Protein AF-A0A286UTX5-F1 (afdb_monomer_lite)

Secondary structure (DSSP, 8-state):
-----SSPSP-GGGG-PPPPPS---SEEEEETTEEEEEE-PPTTT-SS----EEEE---TT-TTSHHHHHHHHHHHHSSS-EEEE-----

Radius of gyration: 15.73 Å; chains: 1; bounding box: 32×36×51 Å

Organism: NCBI:txid2282107

Foldseek 3Di:
DPPPDPDDDDDPVLVDDDDDDDDQPFDWDDDPNDTKTKAAAPPPQQPDQAPEEAEDDDGPVDCVPPRNRVVLNVVNPVDNYIYIYDDDDD

pLDDT: mean 77.14, std 13.86, range [41.25, 92.38]

Sequence (90 aa):
MPDKILAQAPGDDCYRTVQHSGEPKGRVEKIGDIDIYIATPPTGTASISAKGIILFYANVYGSLYINNKVLQDYFTERGTLKLIKAVNTY

Structure (mmCIF, N/CA/C/O backbone):
data_AF-A0A286UTX5-F1
#
_entry.id   AF-A0A286UTX5-F1
#
loop_
_atom_site.group_PDB
_atom_site.id
_atom_site.type_symbol
_atom_site.label_atom_id
_atom_site.label_alt_id
_atom_site.label_comp_id
_atom_site.label_asym_id
_atom_site.label_entity_id
_atom_site.label_seq_id
_atom_site.pdbx_PDB_ins_code
_atom_site.Cartn_x
_atom_site.Cartn_y
_atom_site.Cartn_z
_atom_site.occupancy
_atom_site.B_iso_or_equiv
_atom_site.auth_seq_id
_atom_site.auth_comp_id
_atom_site.auth_asym_id
_atom_site.auth_atom_id
_atom_site.pdbx_PDB_model_num
ATOM 1 N N . MET A 1 1 ? 5.305 23.352 -33.333 1.00 55.25 1 MET A N 1
ATOM 2 C CA . MET A 1 1 ? 5.544 23.243 -31.878 1.00 55.25 1 MET A CA 1
ATOM 3 C C . MET A 1 1 ? 5.127 21.835 -31.506 1.00 55.25 1 MET A C 1
ATOM 5 O O . MET A 1 1 ? 4.035 21.478 -31.926 1.00 55.25 1 MET A O 1
ATOM 9 N N . PRO A 1 2 ? 5.973 21.006 -30.876 1.00 65.38 2 PRO A N 1
ATOM 10 C CA . PRO A 1 2 ? 5.529 19.680 -30.459 1.00 65.38 2 PRO A CA 1
ATOM 11 C C . PRO A 1 2 ? 4.348 19.848 -29.499 1.00 65.38 2 PRO A C 1
ATOM 13 O O . PRO A 1 2 ? 4.380 20.735 -28.639 1.00 65.38 2 PRO A O 1
ATOM 16 N N . ASP A 1 3 ? 3.295 19.060 -29.705 1.00 70.19 3 ASP A N 1
ATOM 17 C CA . ASP A 1 3 ? 2.088 19.115 -28.887 1.00 70.19 3 ASP A CA 1
ATOM 18 C C . ASP A 1 3 ? 2.470 18.977 -27.414 1.00 70.19 3 ASP A C 1
ATOM 20 O O . ASP A 1 3 ? 3.247 18.101 -27.027 1.00 70.19 3 ASP A O 1
ATOM 24 N N . LYS A 1 4 ? 1.979 19.897 -26.582 1.00 76.44 4 LYS A N 1
ATOM 25 C CA . LYS A 1 4 ? 2.336 19.958 -25.165 1.00 76.44 4 LYS A CA 1
ATOM 26 C C . LYS A 1 4 ? 1.661 18.797 -24.437 1.00 76.44 4 LYS A C 1
ATOM 28 O O . LYS A 1 4 ? 0.526 18.918 -23.983 1.00 76.44 4 LYS A O 1
ATOM 33 N N . ILE A 1 5 ? 2.351 17.665 -24.347 1.00 76.31 5 ILE A N 1
ATOM 34 C CA . ILE A 1 5 ? 1.849 16.483 -23.647 1.00 76.31 5 ILE A CA 1
ATOM 35 C C . ILE A 1 5 ? 1.929 16.739 -22.138 1.00 76.31 5 ILE A C 1
ATOM 37 O O . ILE A 1 5 ? 2.993 17.052 -21.608 1.00 76.31 5 ILE A O 1
ATOM 41 N N . LEU A 1 6 ? 0.790 16.628 -21.445 1.00 78.75 6 LEU A N 1
ATOM 42 C CA . LEU A 1 6 ? 0.697 16.861 -19.996 1.00 78.75 6 LEU A CA 1
ATOM 43 C C . LEU A 1 6 ? 1.387 15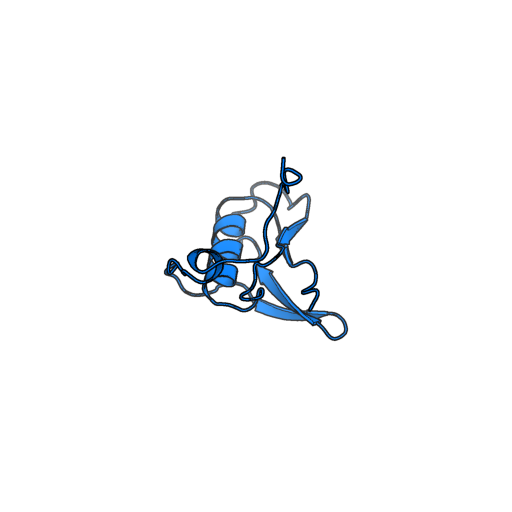.764 -19.168 1.00 78.75 6 LEU A C 1
ATOM 45 O O . LEU A 1 6 ? 1.796 16.024 -18.041 1.00 78.75 6 LEU A O 1
ATOM 49 N N . ALA A 1 7 ? 1.528 14.559 -19.726 1.00 79.94 7 ALA A N 1
ATOM 50 C CA . ALA A 1 7 ? 2.226 13.438 -19.108 1.00 79.94 7 ALA A CA 1
ATOM 51 C C . ALA A 1 7 ? 3.008 12.647 -20.166 1.00 79.94 7 ALA A C 1
ATOM 53 O O . ALA A 1 7 ? 2.422 12.019 -21.046 1.00 79.94 7 ALA A O 1
ATOM 54 N N . GLN A 1 8 ? 4.337 12.694 -20.083 1.00 80.38 8 GLN A N 1
ATOM 55 C CA . GLN A 1 8 ? 5.219 11.839 -20.878 1.00 80.38 8 GLN A CA 1
ATOM 56 C C . GLN A 1 8 ? 5.237 10.401 -20.330 1.00 80.38 8 GLN A C 1
ATOM 58 O O . GLN A 1 8 ? 4.800 10.152 -19.205 1.00 80.38 8 GLN A O 1
ATOM 63 N N . ALA A 1 9 ? 5.772 9.458 -21.112 1.00 84.12 9 ALA A N 1
ATOM 64 C CA . ALA A 1 9 ? 6.024 8.102 -20.628 1.00 84.12 9 ALA A CA 1
ATOM 65 C C . ALA A 1 9 ? 6.931 8.118 -19.373 1.00 84.12 9 ALA A C 1
ATOM 67 O O . ALA A 1 9 ? 7.742 9.039 -19.231 1.00 84.12 9 ALA A O 1
ATOM 68 N N . PRO A 1 10 ? 6.822 7.121 -18.471 1.00 82.75 10 PRO A N 1
ATOM 69 C CA . PRO A 1 10 ? 7.659 7.057 -17.276 1.00 82.75 10 PRO A CA 1
ATOM 70 C C . PRO A 1 10 ? 9.152 7.112 -17.630 1.00 82.75 10 PRO A C 1
ATOM 72 O O . PRO A 1 10 ? 9.638 6.270 -18.385 1.00 82.75 10 PRO A O 1
ATOM 75 N N . GLY A 1 11 ? 9.866 8.107 -17.100 1.00 85.31 11 GLY A N 1
ATOM 76 C CA . GLY A 1 11 ? 11.318 8.256 -17.259 1.00 85.31 11 GLY A CA 1
ATOM 77 C C . GLY A 1 11 ? 12.090 7.693 -16.063 1.00 85.31 11 GLY A C 1
ATOM 78 O O . GLY A 1 11 ? 11.487 7.160 -15.135 1.00 85.31 11 GLY A O 1
ATOM 79 N N . ASP A 1 12 ? 13.414 7.860 -16.045 1.00 86.81 12 ASP A N 1
ATOM 80 C CA . ASP A 1 12 ? 14.296 7.334 -14.986 1.00 86.81 12 ASP A CA 1
ATOM 81 C C . ASP A 1 12 ? 13.850 7.722 -13.569 1.00 86.81 12 ASP A C 1
ATOM 83 O O . ASP A 1 12 ? 13.903 6.912 -12.643 1.00 86.81 12 ASP A O 1
ATOM 87 N N . ASP A 1 13 ? 13.340 8.941 -13.397 1.00 82.00 13 ASP A N 1
ATOM 88 C CA . ASP A 1 13 ? 12.878 9.433 -12.099 1.00 82.00 13 ASP A CA 1
ATOM 89 C C . ASP A 1 13 ? 11.606 8.724 -11.604 1.00 82.00 13 ASP A C 1
ATOM 91 O O . ASP A 1 13 ? 11.378 8.655 -10.398 1.00 82.00 13 ASP A O 1
ATOM 95 N N . CYS A 1 14 ? 10.809 8.115 -12.492 1.00 78.19 14 CYS A N 1
ATOM 96 C CA . CYS A 1 14 ? 9.682 7.260 -12.099 1.00 78.19 14 CYS A CA 1
ATOM 97 C C . CYS A 1 14 ? 10.140 5.941 -11.463 1.00 78.19 14 CYS A C 1
ATOM 99 O O . CYS A 1 14 ? 9.359 5.304 -10.752 1.00 78.19 14 CYS A O 1
ATOM 101 N N . TYR A 1 15 ? 11.394 5.553 -11.704 1.00 80.50 15 TYR A N 1
ATOM 102 C CA . TYR A 1 15 ? 12.017 4.348 -11.164 1.00 80.50 15 TYR A CA 1
ATOM 103 C C . TYR A 1 15 ? 13.022 4.647 -10.040 1.00 80.50 15 TYR A C 1
ATOM 105 O O . TYR A 1 15 ? 13.663 3.748 -9.490 1.00 80.50 15 TYR A O 1
ATOM 113 N N . ARG A 1 16 ? 13.177 5.920 -9.666 1.00 83.44 16 ARG A N 1
ATOM 114 C CA . ARG A 1 16 ? 13.954 6.307 -8.490 1.00 83.44 16 ARG A CA 1
ATOM 115 C C . ARG A 1 16 ? 13.087 6.181 -7.248 1.00 83.44 16 ARG A C 1
ATOM 117 O O . ARG A 1 16 ? 12.180 6.973 -7.008 1.00 83.44 16 ARG A O 1
ATOM 124 N N . THR A 1 17 ? 13.375 5.174 -6.434 1.00 71.88 17 THR A N 1
ATOM 125 C CA . THR A 1 17 ? 12.638 4.937 -5.191 1.00 71.88 17 THR A CA 1
ATOM 126 C C . THR A 1 17 ? 13.221 5.751 -4.038 1.00 71.88 17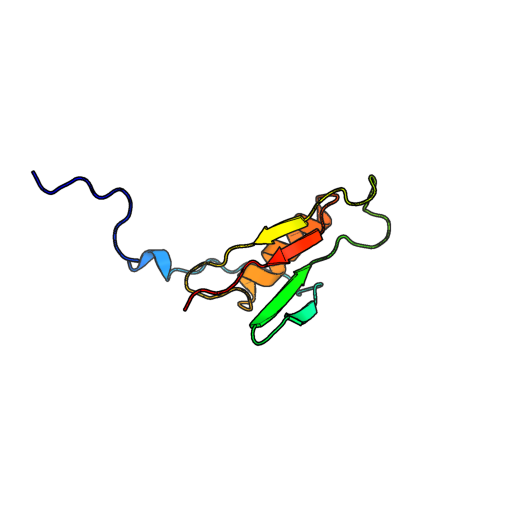 THR A C 1
ATOM 128 O O . THR A 1 17 ? 14.435 5.760 -3.846 1.00 71.88 17 THR A O 1
ATOM 131 N N . VAL A 1 18 ? 12.365 6.331 -3.198 1.00 76.69 18 VAL A N 1
ATOM 132 C CA . VAL A 1 18 ? 12.720 6.730 -1.826 1.00 76.69 18 VAL A CA 1
ATOM 133 C C . VAL A 1 18 ? 12.212 5.660 -0.872 1.00 76.69 18 VAL A C 1
ATOM 135 O O . VAL A 1 18 ? 11.058 5.254 -0.971 1.00 76.69 18 VAL A O 1
ATOM 138 N N . GLN A 1 19 ? 13.060 5.134 0.009 1.00 75.44 19 GLN A N 1
ATOM 139 C CA . GLN A 1 19 ? 12.632 4.085 0.933 1.00 75.44 19 GLN A CA 1
ATOM 140 C C . GLN A 1 19 ? 11.807 4.692 2.070 1.00 75.44 19 GLN A C 1
ATOM 142 O O . GLN A 1 19 ? 12.287 5.561 2.797 1.00 75.44 19 GLN A O 1
ATOM 147 N N . HIS A 1 20 ? 10.578 4.206 2.244 1.00 80.44 20 HIS A N 1
ATOM 148 C CA . HIS A 1 20 ? 9.822 4.447 3.467 1.00 80.44 20 HIS A CA 1
ATOM 149 C C . HIS A 1 20 ? 10.191 3.359 4.480 1.00 80.44 20 HIS A C 1
ATOM 151 O O . HIS A 1 20 ? 10.225 2.175 4.142 1.00 80.44 20 HIS A O 1
ATOM 157 N N . SER A 1 21 ? 10.514 3.756 5.708 1.00 84.19 21 SER A N 1
ATOM 158 C CA . SER A 1 21 ? 10.812 2.828 6.799 1.00 84.19 21 SER A CA 1
ATOM 159 C C . SER A 1 21 ? 9.540 2.439 7.551 1.00 84.19 21 SER A C 1
ATOM 161 O O . SER A 1 21 ? 8.567 3.192 7.590 1.00 84.19 21 SER A O 1
ATOM 163 N N . GLY A 1 22 ? 9.557 1.254 8.158 1.00 86.44 22 GLY A N 1
ATOM 164 C CA . GLY A 1 22 ? 8.455 0.736 8.963 1.00 86.44 22 GLY A CA 1
ATOM 165 C C . GLY A 1 22 ? 8.124 -0.715 8.641 1.00 86.44 22 GLY A C 1
ATOM 166 O O . GLY A 1 22 ? 8.551 -1.262 7.625 1.00 86.44 22 GLY A O 1
ATOM 167 N N . GLU A 1 23 ? 7.354 -1.328 9.532 1.00 91.50 23 GLU A N 1
ATOM 168 C CA . GLU A 1 23 ? 6.786 -2.659 9.342 1.00 91.50 23 GLU A CA 1
ATOM 169 C C . GLU A 1 23 ? 5.322 -2.523 8.889 1.00 91.50 23 GLU A C 1
ATOM 171 O O . GLU A 1 23 ? 4.573 -1.772 9.522 1.00 91.50 23 GLU A O 1
ATOM 176 N N . PRO A 1 24 ? 4.902 -3.208 7.810 1.00 92.38 24 PRO A N 1
ATOM 177 C CA . PRO A 1 24 ? 3.509 -3.237 7.376 1.00 92.38 24 PRO A CA 1
ATOM 178 C C . PRO A 1 24 ? 2.582 -3.796 8.458 1.00 92.38 24 PRO A C 1
ATOM 180 O O . PRO A 1 24 ? 2.842 -4.868 8.998 1.00 92.38 24 PRO A O 1
ATOM 183 N N . LYS A 1 25 ? 1.480 -3.101 8.738 1.00 91.69 25 LYS A N 1
ATOM 184 C CA . LYS A 1 25 ? 0.491 -3.473 9.772 1.00 91.69 25 LYS A CA 1
ATOM 185 C C . LYS A 1 25 ? -0.841 -3.947 9.199 1.00 91.69 25 LYS A C 1
ATOM 187 O O . LYS A 1 25 ? -1.639 -4.566 9.902 1.00 91.69 25 LYS A O 1
ATOM 192 N N . GLY A 1 26 ? -1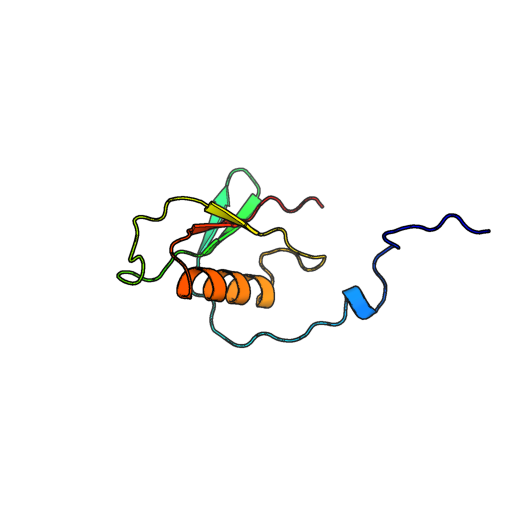.104 -3.621 7.941 1.00 89.44 26 GLY A N 1
ATOM 193 C CA . GLY A 1 26 ? -2.231 -4.128 7.179 1.00 89.44 26 GLY A CA 1
ATOM 194 C C . GLY A 1 26 ? -2.050 -5.590 6.778 1.00 89.44 26 GLY A C 1
ATOM 195 O O . GLY A 1 26 ? -1.115 -6.284 7.174 1.00 89.44 26 GLY A O 1
ATOM 196 N N . ARG A 1 27 ? -2.972 -6.073 5.951 1.00 92.38 27 ARG A N 1
ATOM 197 C CA . ARG A 1 27 ? -2.998 -7.468 5.496 1.00 92.38 27 ARG A CA 1
ATOM 198 C C . ARG A 1 27 ? -3.210 -7.549 3.998 1.00 92.38 27 ARG A C 1
ATOM 200 O O . ARG A 1 27 ? -3.817 -6.658 3.410 1.00 92.38 27 ARG A O 1
ATOM 207 N N . VAL A 1 28 ? -2.707 -8.615 3.388 1.00 92.38 28 VAL A N 1
ATOM 208 C CA . VAL A 1 28 ? -3.001 -8.927 1.988 1.00 92.38 28 VAL A CA 1
ATOM 209 C C . VAL A 1 28 ? -4.192 -9.872 1.954 1.00 92.38 28 VAL A C 1
ATOM 211 O O . VAL A 1 28 ? -4.147 -10.945 2.549 1.00 92.38 28 VAL A O 1
ATOM 214 N N . GLU A 1 29 ? -5.248 -9.465 1.265 1.00 90.31 29 GLU A N 1
ATOM 215 C CA . GLU A 1 29 ? -6.410 -10.295 0.963 1.00 90.31 29 GLU A CA 1
ATOM 216 C C . GLU A 1 29 ? -6.583 -10.396 -0.549 1.00 90.31 29 GLU A C 1
ATOM 218 O O . GLU A 1 29 ? -6.307 -9.449 -1.286 1.00 90.31 29 GLU A O 1
ATOM 223 N N . LYS A 1 30 ? -7.066 -11.545 -1.013 1.00 88.00 30 LYS A N 1
ATOM 224 C CA . LYS A 1 30 ? -7.432 -11.741 -2.410 1.00 88.00 30 LYS A CA 1
ATOM 225 C C . LYS A 1 30 ? -8.904 -11.363 -2.590 1.00 88.00 30 LYS A C 1
ATOM 227 O O . LYS A 1 30 ? -9.768 -11.936 -1.930 1.00 88.00 30 LYS A O 1
ATOM 232 N N . ILE A 1 31 ? -9.185 -10.402 -3.467 1.00 83.00 31 ILE A N 1
ATOM 233 C CA . ILE A 1 31 ? -10.549 -10.009 -3.847 1.00 83.00 31 ILE A CA 1
ATOM 234 C C . ILE A 1 31 ? -10.712 -10.282 -5.342 1.00 83.00 31 ILE A C 1
ATOM 236 O O . ILE A 1 31 ? -10.067 -9.641 -6.173 1.00 83.00 31 ILE A O 1
ATOM 240 N N . GLY A 1 32 ? -11.554 -11.260 -5.684 1.00 86.69 32 GLY A N 1
ATOM 241 C CA . GLY A 1 32 ? -11.547 -11.851 -7.025 1.00 86.69 32 GLY A CA 1
ATOM 242 C C . GLY A 1 32 ? -10.197 -12.520 -7.289 1.00 86.69 32 GLY A C 1
ATOM 243 O O . GLY A 1 32 ? -9.715 -13.272 -6.448 1.00 86.69 32 GLY A O 1
ATOM 244 N N . ASP A 1 33 ? -9.556 -12.185 -8.406 1.00 85.38 33 ASP A N 1
ATOM 245 C CA . ASP A 1 33 ? -8.222 -12.698 -8.754 1.00 85.38 33 ASP A CA 1
ATOM 246 C C . ASP A 1 33 ? -7.080 -11.736 -8.383 1.00 85.38 33 ASP A C 1
ATOM 248 O O . ASP A 1 33 ? -5.917 -11.990 -8.696 1.00 85.38 33 ASP A O 1
ATOM 252 N N . ILE A 1 34 ? -7.387 -10.635 -7.688 1.00 82.94 34 ILE A N 1
ATOM 253 C CA . ILE A 1 34 ? -6.438 -9.554 -7.406 1.00 82.94 34 ILE A CA 1
ATOM 254 C C . ILE A 1 34 ? -6.010 -9.598 -5.940 1.00 82.94 34 ILE A C 1
ATOM 256 O O . ILE A 1 34 ? -6.845 -9.605 -5.035 1.00 82.94 34 ILE A O 1
ATOM 260 N N . ASP A 1 35 ? -4.698 -9.556 -5.703 1.00 88.94 35 ASP A N 1
ATOM 261 C CA . ASP A 1 35 ? -4.139 -9.407 -4.361 1.00 88.94 35 ASP A CA 1
ATOM 262 C C . ASP A 1 35 ? -4.141 -7.933 -3.939 1.00 88.94 35 ASP A C 1
ATOM 264 O O . ASP A 1 35 ? -3.568 -7.053 -4.593 1.00 88.94 35 ASP A O 1
ATOM 268 N N . ILE A 1 36 ? -4.797 -7.659 -2.817 1.00 86.62 36 ILE A N 1
ATOM 269 C CA . ILE A 1 36 ? -5.085 -6.317 -2.324 1.00 86.62 36 ILE A CA 1
ATOM 270 C C . ILE A 1 36 ? -4.510 -6.174 -0.923 1.00 86.62 36 ILE A C 1
ATOM 272 O O . ILE A 1 36 ? -4.795 -6.962 -0.026 1.00 86.62 36 ILE A O 1
ATOM 276 N N . TYR A 1 37 ? -3.710 -5.129 -0.724 1.00 91.06 37 TYR A N 1
ATOM 277 C CA . TYR A 1 37 ? -3.313 -4.720 0.616 1.00 91.06 37 TYR A CA 1
ATOM 278 C C . TYR A 1 37 ? -4.421 -3.870 1.237 1.00 91.06 37 TYR A C 1
ATOM 280 O O . TYR A 1 37 ? -4.893 -2.914 0.618 1.00 91.06 37 TYR A O 1
ATOM 288 N N . ILE A 1 38 ? -4.838 -4.236 2.443 1.00 89.38 38 ILE A N 1
ATOM 289 C CA . ILE A 1 38 ? -5.879 -3.556 3.205 1.00 89.38 38 ILE A CA 1
ATOM 290 C C . ILE A 1 38 ? -5.252 -3.045 4.495 1.00 89.38 38 ILE A C 1
ATOM 292 O O . ILE A 1 38 ? -4.890 -3.833 5.375 1.00 89.38 38 ILE A O 1
ATOM 296 N N . ALA A 1 39 ? -5.178 -1.722 4.611 1.00 89.00 39 ALA A N 1
ATOM 297 C CA . ALA A 1 39 ? -4.796 -1.042 5.837 1.00 89.00 39 ALA A CA 1
ATOM 298 C C . ALA A 1 39 ? -6.061 -0.614 6.593 1.00 89.00 39 ALA A C 1
ATOM 300 O O . ALA A 1 39 ? -7.031 -0.108 6.013 1.00 89.00 39 ALA A O 1
ATOM 301 N N . THR A 1 40 ? -6.064 -0.826 7.906 1.00 84.81 40 THR A N 1
ATOM 302 C CA . THR A 1 40 ? -7.174 -0.452 8.788 1.00 84.81 40 THR A CA 1
ATOM 303 C C . THR A 1 40 ? -6.659 0.383 9.949 1.00 84.81 40 THR A C 1
ATOM 305 O O . THR A 1 40 ? -5.601 0.047 10.482 1.00 84.81 40 THR A O 1
ATOM 308 N N . PRO A 1 41 ? -7.408 1.411 10.389 1.00 80.69 41 PRO A N 1
ATOM 309 C CA . PRO A 1 41 ? -7.026 2.189 11.557 1.00 80.69 41 PRO A CA 1
ATOM 310 C C . PRO A 1 41 ? -6.804 1.291 12.782 1.00 80.69 41 PRO A C 1
ATOM 312 O O . PRO A 1 41 ? -7.569 0.334 12.966 1.00 80.69 41 PRO A O 1
ATOM 315 N N . PRO A 1 42 ? -5.803 1.588 13.626 1.00 78.38 42 PRO A N 1
ATOM 316 C CA . PRO A 1 42 ? -5.609 0.881 14.884 1.00 78.38 42 PRO A CA 1
ATOM 317 C C . PRO A 1 42 ? -6.869 0.893 15.763 1.00 78.38 42 PRO A C 1
ATOM 319 O O . PRO A 1 42 ? -7.657 1.843 15.773 1.00 78.38 42 PRO A O 1
ATOM 322 N N . THR A 1 43 ? -7.068 -0.165 16.546 1.00 73.19 43 THR A N 1
ATOM 323 C CA . THR A 1 43 ? -8.187 -0.238 17.493 1.00 73.19 43 THR A CA 1
ATOM 324 C C . THR A 1 43 ? -8.136 0.946 18.465 1.00 73.19 43 THR A C 1
ATOM 326 O O . THR A 1 43 ? -7.111 1.192 19.094 1.00 73.19 43 THR A O 1
ATOM 329 N N . GLY A 1 44 ? -9.242 1.683 18.596 1.00 65.06 44 GLY A N 1
ATOM 330 C CA . GLY A 1 44 ? -9.356 2.819 19.520 1.00 65.06 44 GLY A CA 1
ATOM 331 C C . GLY A 1 44 ? -8.875 4.174 18.983 1.00 65.06 44 GLY A C 1
ATOM 332 O O . GLY A 1 44 ? -9.108 5.179 19.647 1.00 65.06 44 GLY A O 1
ATOM 333 N N . THR A 1 45 ? -8.276 4.248 17.786 1.00 62.75 45 THR A N 1
ATOM 334 C CA . THR A 1 45 ? -7.907 5.538 17.156 1.00 62.75 45 THR A CA 1
ATOM 335 C C . THR A 1 45 ? -9.013 6.117 16.273 1.00 62.75 45 THR A C 1
ATOM 337 O O . THR A 1 45 ? -8.974 7.292 15.907 1.00 62.75 45 THR A O 1
ATOM 340 N N . ALA A 1 46 ? -10.040 5.325 15.956 1.00 57.41 46 ALA A N 1
ATOM 341 C CA . ALA A 1 46 ? -11.212 5.794 15.233 1.00 57.41 46 ALA A CA 1
ATOM 342 C C . ALA A 1 46 ? -12.109 6.638 16.159 1.00 57.41 46 ALA A C 1
ATOM 344 O O . ALA A 1 46 ? -13.055 6.131 16.754 1.00 57.41 46 ALA A O 1
ATOM 345 N N . SER A 1 47 ? -11.827 7.940 16.270 1.00 52.50 47 SER A N 1
ATOM 346 C CA . SER A 1 47 ? -12.678 8.891 17.011 1.00 52.50 47 SER A CA 1
ATOM 347 C C . SER A 1 47 ? -14.061 9.088 16.371 1.00 52.50 47 SER A C 1
ATOM 349 O O . SER A 1 47 ? -14.980 9.612 16.995 1.00 52.50 47 SER A O 1
ATOM 351 N N . ILE A 1 48 ? -14.220 8.648 15.123 1.00 52.94 48 ILE A N 1
ATOM 352 C CA . ILE A 1 48 ? -15.455 8.667 14.347 1.00 52.94 48 ILE A CA 1
ATOM 353 C C . ILE A 1 48 ? -15.538 7.296 13.682 1.00 52.94 48 ILE A C 1
ATOM 355 O O . ILE A 1 48 ? -14.558 6.856 13.075 1.00 52.94 48 ILE A O 1
ATOM 359 N N . SER A 1 49 ? -16.681 6.614 13.795 1.00 57.09 49 SER A N 1
ATOM 360 C CA . SER A 1 49 ? -16.969 5.412 13.006 1.00 57.09 49 SER A CA 1
ATOM 361 C C . SER A 1 49 ? -16.545 5.666 11.562 1.00 57.09 49 SER A C 1
ATOM 363 O O . SER A 1 49 ? -16.981 6.647 10.966 1.00 57.09 49 SER A O 1
ATOM 365 N N . ALA A 1 50 ? -15.618 4.866 11.033 1.00 58.84 50 ALA A N 1
ATOM 366 C CA . ALA A 1 50 ? -14.992 5.167 9.753 1.00 58.84 50 ALA A CA 1
ATOM 367 C C . ALA A 1 50 ? -16.056 5.357 8.660 1.00 58.84 50 ALA A C 1
ATOM 369 O O . ALA A 1 50 ? -16.688 4.390 8.240 1.00 58.84 50 ALA A O 1
ATOM 370 N N . LYS A 1 51 ? -16.296 6.608 8.237 1.00 64.44 51 LYS A N 1
ATOM 371 C CA . LYS A 1 51 ? -17.434 6.965 7.367 1.00 64.44 51 LYS A CA 1
ATOM 372 C C . LYS A 1 51 ? -17.169 6.699 5.884 1.00 64.44 51 LYS A C 1
ATOM 374 O O . LYS A 1 51 ? -18.019 7.005 5.054 1.00 64.44 51 LYS A O 1
ATOM 379 N N . GLY A 1 52 ? -16.005 6.153 5.537 1.00 71.56 52 GLY A N 1
ATOM 380 C CA . GLY A 1 52 ? -15.622 5.946 4.149 1.00 71.56 52 GLY A CA 1
ATOM 381 C C . GLY A 1 52 ? -14.369 5.101 3.962 1.00 71.56 52 GLY A C 1
ATOM 382 O O . GLY A 1 52 ? -13.686 4.713 4.917 1.00 71.56 52 GLY A O 1
ATOM 383 N N . ILE A 1 53 ? -14.099 4.828 2.689 1.00 77.94 53 ILE A N 1
ATOM 384 C CA . ILE A 1 53 ? -12.950 4.073 2.199 1.00 77.94 53 ILE A CA 1
ATOM 385 C C . ILE A 1 53 ? -12.093 5.011 1.344 1.00 77.94 53 ILE A C 1
ATOM 387 O O . ILE A 1 53 ? -12.633 5.762 0.533 1.00 77.94 53 ILE A O 1
ATOM 391 N N . ILE A 1 54 ? -10.772 4.956 1.494 1.00 79.44 54 ILE A N 1
ATOM 392 C CA . ILE A 1 54 ? -9.831 5.575 0.554 1.00 79.44 54 ILE A CA 1
ATOM 393 C C . ILE A 1 54 ? -9.354 4.500 -0.418 1.00 79.44 54 ILE A C 1
ATOM 395 O O . ILE A 1 54 ? -8.950 3.417 0.008 1.00 79.44 54 ILE A O 1
ATOM 399 N N . LEU A 1 55 ? -9.366 4.827 -1.711 1.00 84.88 55 LEU A N 1
ATOM 400 C CA . LEU A 1 55 ? -8.792 3.993 -2.758 1.00 84.88 55 LEU A CA 1
ATOM 401 C C . LEU A 1 55 ? -7.336 4.370 -3.029 1.00 84.88 55 LEU A C 1
ATOM 403 O O . LEU A 1 55 ? -7.053 5.470 -3.498 1.00 84.88 55 LEU A O 1
ATOM 407 N N . PHE A 1 56 ? -6.413 3.449 -2.750 1.00 84.75 56 PHE A N 1
ATOM 408 C CA . PHE A 1 56 ? -4.994 3.631 -3.063 1.00 84.75 56 PHE A CA 1
ATOM 409 C C . PHE A 1 56 ? -4.672 3.106 -4.466 1.00 84.75 56 PHE A C 1
ATOM 411 O O . PHE A 1 56 ? -4.719 1.896 -4.702 1.00 84.75 56 PHE A O 1
ATOM 418 N N . TYR A 1 57 ? -4.314 4.002 -5.386 1.00 84.88 57 TYR A N 1
ATOM 419 C CA . TYR A 1 57 ? -3.815 3.650 -6.717 1.00 84.88 57 TYR A CA 1
ATOM 420 C C . TYR A 1 57 ? -2.291 3.633 -6.691 1.00 84.88 57 TYR A C 1
ATOM 422 O O . TYR A 1 57 ? -1.650 4.633 -6.376 1.00 84.88 57 TYR A O 1
ATOM 430 N N . ALA A 1 58 ? -1.715 2.468 -6.979 1.00 82.75 58 ALA A N 1
ATOM 431 C CA . ALA A 1 58 ? -0.274 2.287 -6.907 1.00 82.75 58 ALA A CA 1
ATOM 432 C C . ALA A 1 58 ? 0.417 2.829 -8.161 1.00 82.75 58 ALA A C 1
ATOM 434 O O . ALA A 1 58 ? -0.151 2.827 -9.250 1.00 82.75 58 ALA A O 1
ATOM 435 N N . ASN A 1 59 ? 1.664 3.254 -7.986 1.00 81.88 59 ASN A N 1
ATOM 436 C CA . ASN A 1 59 ? 2.567 3.588 -9.081 1.00 81.88 59 ASN A CA 1
ATOM 437 C C . ASN A 1 59 ? 3.091 2.318 -9.787 1.00 81.88 59 ASN A C 1
ATOM 439 O O . ASN A 1 59 ? 2.642 1.204 -9.512 1.00 81.88 59 ASN A O 1
ATOM 443 N N . VAL A 1 60 ? 4.083 2.492 -10.666 1.00 85.00 60 VAL A N 1
ATOM 444 C CA . VAL A 1 60 ? 4.700 1.429 -11.485 1.00 85.00 60 VAL A CA 1
ATOM 445 C C . VAL A 1 60 ? 5.227 0.223 -10.692 1.00 85.00 60 VAL A C 1
ATOM 447 O O . VAL A 1 60 ? 5.371 -0.854 -11.255 1.00 85.00 60 VAL A O 1
ATOM 450 N N . TYR A 1 61 ? 5.471 0.359 -9.385 1.00 85.12 61 TYR A N 1
ATOM 451 C CA . TYR A 1 61 ? 5.921 -0.743 -8.524 1.00 85.12 61 TYR A CA 1
ATOM 452 C C . TYR A 1 61 ? 4.791 -1.650 -8.032 1.00 85.12 61 TYR A C 1
ATOM 454 O O . TYR A 1 61 ? 5.038 -2.675 -7.395 1.00 85.12 61 TYR A O 1
ATOM 462 N N . GLY A 1 62 ? 3.540 -1.276 -8.292 1.00 84.75 62 GLY A N 1
ATOM 463 C CA . GLY A 1 62 ? 2.385 -1.998 -7.795 1.00 84.75 62 GLY A CA 1
ATOM 464 C C . GLY A 1 62 ? 2.204 -1.839 -6.286 1.00 84.75 62 GLY A C 1
ATOM 465 O O . GLY A 1 62 ? 3.026 -1.306 -5.543 1.00 84.75 62 GLY A O 1
ATOM 466 N N . SER A 1 63 ? 1.061 -2.277 -5.791 1.00 82.69 63 SER A N 1
ATOM 467 C CA . SER A 1 63 ? 0.626 -1.954 -4.430 1.00 82.69 63 SER A CA 1
ATOM 468 C C . SER A 1 63 ? 1.199 -2.780 -3.310 1.00 82.69 63 SER A C 1
ATOM 470 O O . SER A 1 63 ? 1.117 -2.378 -2.154 1.00 82.69 63 SER A O 1
ATOM 472 N N . LEU A 1 64 ? 1.689 -3.968 -3.642 1.00 90.75 64 LEU A N 1
ATOM 473 C CA . LEU A 1 64 ? 2.251 -4.878 -2.657 1.00 90.75 64 LEU A CA 1
ATOM 474 C C . LEU A 1 64 ? 3.716 -4.551 -2.365 1.00 90.75 64 LEU A C 1
ATOM 476 O O . LEU A 1 64 ? 4.302 -5.154 -1.461 1.00 90.75 64 LEU A O 1
ATOM 480 N N . TYR A 1 65 ? 4.282 -3.585 -3.093 1.00 90.81 65 TYR A N 1
ATOM 481 C CA . TYR A 1 65 ? 5.590 -3.037 -2.800 1.00 90.81 65 TYR A CA 1
ATOM 482 C C . TYR A 1 65 ? 5.611 -2.420 -1.400 1.00 90.81 65 TYR A C 1
ATOM 484 O O . TYR A 1 65 ? 4.667 -1.743 -0.987 1.00 90.81 65 TYR A O 1
ATOM 492 N N . ILE A 1 66 ? 6.697 -2.664 -0.666 1.00 91.38 66 ILE A N 1
ATOM 493 C CA . ILE A 1 66 ? 6.811 -2.345 0.762 1.00 91.38 66 ILE A CA 1
ATOM 494 C C . ILE A 1 66 ? 6.492 -0.879 1.067 1.00 91.38 66 ILE A C 1
ATOM 496 O O . ILE A 1 66 ? 5.706 -0.597 1.967 1.00 91.38 66 ILE A O 1
ATOM 500 N N . ASN A 1 67 ? 7.000 0.039 0.245 1.00 90.12 67 ASN A N 1
ATOM 501 C CA . ASN A 1 67 ? 6.754 1.472 0.375 1.00 90.12 67 ASN A CA 1
ATOM 502 C C . ASN A 1 67 ? 5.266 1.821 0.315 1.00 90.12 67 ASN A C 1
ATOM 504 O O . ASN A 1 67 ? 4.785 2.644 1.088 1.00 90.12 67 ASN A O 1
ATOM 508 N N . ASN A 1 68 ? 4.532 1.174 -0.590 1.00 90.38 68 ASN A N 1
ATOM 509 C CA . ASN A 1 68 ? 3.106 1.415 -0.754 1.00 90.38 68 ASN A CA 1
ATOM 510 C C . ASN A 1 68 ? 2.309 0.839 0.422 1.00 90.38 68 ASN A C 1
ATOM 512 O O . ASN A 1 68 ? 1.296 1.420 0.803 1.00 90.38 68 ASN A O 1
ATOM 516 N N . LYS A 1 69 ? 2.766 -0.261 1.034 1.00 92.19 69 LYS A N 1
ATOM 517 C CA . LYS A 1 69 ? 2.146 -0.834 2.239 1.00 92.19 69 LYS A CA 1
ATOM 518 C C . LYS A 1 69 ? 2.274 0.104 3.440 1.00 92.19 69 LYS A C 1
ATOM 520 O O . LYS A 1 69 ? 1.261 0.511 4.001 1.00 92.19 69 LYS A O 1
ATOM 525 N N . VAL A 1 70 ? 3.498 0.518 3.770 1.00 91.62 70 VAL A N 1
ATOM 526 C CA . VAL A 1 70 ? 3.748 1.387 4.935 1.00 91.62 70 VAL A CA 1
ATOM 527 C C . VAL A 1 70 ? 3.141 2.783 4.762 1.00 91.62 70 VAL A C 1
ATOM 529 O O . VAL A 1 70 ? 2.695 3.388 5.733 1.00 91.62 70 VAL A O 1
ATOM 532 N N . LEU A 1 71 ? 3.044 3.282 3.523 1.00 89.81 71 LEU A N 1
ATOM 533 C CA . LEU A 1 71 ? 2.340 4.530 3.228 1.00 89.81 71 LEU A CA 1
ATOM 534 C C . LEU A 1 71 ? 0.835 4.411 3.502 1.00 89.81 71 LEU A C 1
ATOM 536 O O . LEU A 1 71 ? 0.253 5.308 4.109 1.00 89.81 71 LEU A O 1
ATOM 540 N N . GLN A 1 72 ? 0.201 3.312 3.082 1.00 89.62 72 GLN A N 1
ATOM 541 C CA . GLN A 1 72 ? -1.212 3.064 3.381 1.00 89.62 72 GLN A CA 1
ATOM 542 C C . GLN A 1 72 ? -1.449 2.986 4.896 1.00 89.62 72 GLN A C 1
ATOM 544 O O . GLN A 1 72 ? -2.374 3.623 5.403 1.00 89.62 72 GLN A O 1
ATOM 549 N N . ASP A 1 73 ? -0.578 2.296 5.634 1.00 89.44 73 ASP A N 1
ATOM 550 C CA . ASP A 1 73 ? -0.683 2.211 7.094 1.00 89.44 73 ASP A CA 1
ATOM 551 C C . ASP A 1 73 ? -0.587 3.594 7.750 1.00 89.44 73 ASP A C 1
ATOM 553 O O . ASP A 1 73 ? -1.451 3.953 8.552 1.00 89.44 73 ASP A O 1
ATOM 557 N N . TYR A 1 74 ? 0.376 4.420 7.332 1.00 87.44 74 TYR A N 1
ATOM 558 C CA . TYR A 1 74 ? 0.555 5.789 7.826 1.00 87.44 74 TYR A CA 1
ATOM 559 C C . TYR A 1 74 ? -0.714 6.646 7.696 1.00 87.44 74 TYR A C 1
ATOM 561 O O . TYR A 1 74 ? -1.067 7.395 8.611 1.00 87.44 74 TYR A O 1
ATOM 569 N N . PHE A 1 75 ? -1.431 6.533 6.576 1.00 83.38 75 PHE A N 1
ATOM 570 C CA . PHE A 1 75 ? -2.694 7.248 6.389 1.00 83.38 75 PHE A CA 1
ATOM 571 C C . PHE A 1 75 ? -3.809 6.711 7.294 1.00 83.38 75 PHE A C 1
ATOM 573 O O . PHE A 1 75 ? -4.596 7.503 7.814 1.00 83.38 75 PHE A O 1
ATOM 580 N N . THR A 1 76 ? -3.872 5.396 7.525 1.00 81.50 76 THR A N 1
ATOM 581 C CA . 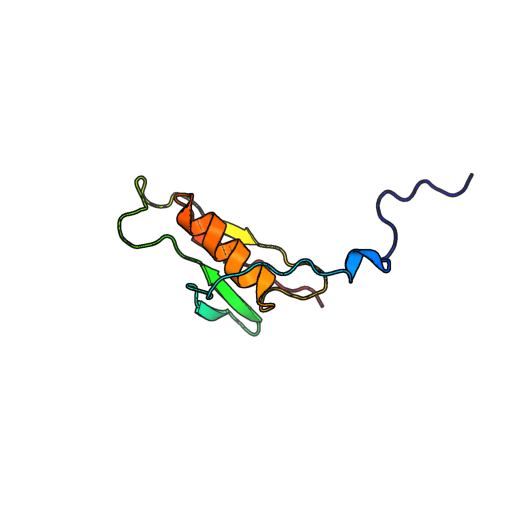THR A 1 76 ? -4.870 4.814 8.440 1.00 81.50 76 THR A CA 1
ATOM 582 C C . THR A 1 76 ? -4.593 5.084 9.913 1.00 81.50 76 THR A C 1
ATOM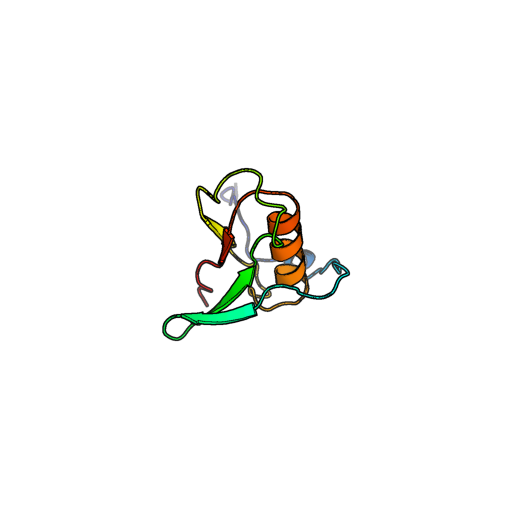 584 O O . THR A 1 76 ? -5.529 5.158 10.702 1.00 81.50 76 THR A O 1
ATOM 587 N N . GLU A 1 77 ? -3.335 5.280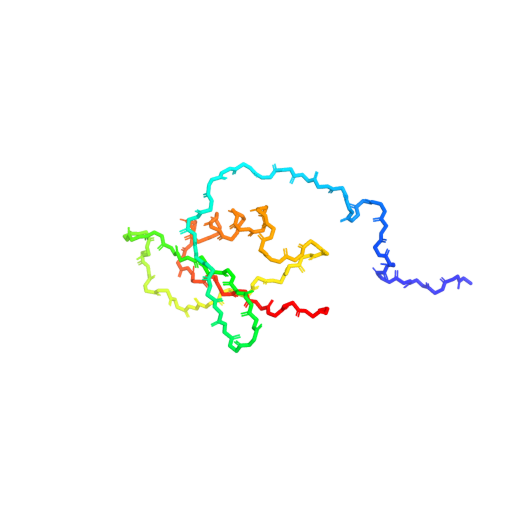 10.305 1.00 81.25 77 GLU A N 1
ATOM 588 C CA . GLU A 1 77 ? -2.981 5.666 11.674 1.00 81.25 77 GLU A CA 1
ATOM 589 C C . GLU A 1 77 ? -3.396 7.101 11.998 1.00 81.25 77 GLU A C 1
ATOM 591 O O . GLU A 1 77 ? -3.748 7.409 13.136 1.00 81.25 77 GLU A O 1
ATOM 596 N N . ARG A 1 78 ? -3.356 7.986 10.997 1.00 75.81 78 ARG A N 1
ATOM 597 C CA . ARG A 1 78 ? -3.597 9.426 11.161 1.00 75.81 78 ARG A CA 1
ATOM 598 C C . ARG A 1 78 ? -5.038 9.855 10.893 1.00 75.81 78 ARG A C 1
ATOM 600 O O . ARG A 1 78 ? -5.341 11.040 11.011 1.00 75.81 78 ARG A O 1
ATOM 607 N N . GLY A 1 79 ? -5.922 8.931 10.525 1.00 61.81 79 GLY A N 1
ATOM 608 C CA . GLY A 1 79 ? -7.288 9.247 10.122 1.00 61.81 79 GLY A CA 1
ATOM 609 C C . GLY A 1 79 ? -8.309 8.164 10.461 1.00 61.81 79 GLY A C 1
ATOM 610 O O . GLY A 1 79 ? -7.992 7.030 10.794 1.00 61.81 79 GLY A O 1
ATOM 611 N N . THR A 1 80 ? -9.581 8.526 10.337 1.00 53.53 80 THR A N 1
ATOM 612 C CA . THR A 1 80 ? -10.762 7.691 10.604 1.00 53.53 80 THR A CA 1
ATOM 613 C C . THR A 1 80 ? -11.180 6.843 9.396 1.00 53.53 80 THR A C 1
ATOM 615 O O . THR A 1 80 ? -12.362 6.585 9.215 1.00 53.53 80 THR A O 1
ATOM 618 N N . LEU A 1 81 ? -10.267 6.428 8.512 1.00 55.06 81 LEU A N 1
ATOM 619 C CA . LEU A 1 81 ? -10.634 5.873 7.198 1.00 55.06 81 LEU A CA 1
ATOM 620 C C . LEU A 1 81 ? -10.001 4.502 6.946 1.00 55.06 81 LEU A C 1
ATOM 622 O O . LEU A 1 81 ? -8.839 4.271 7.269 1.00 55.06 81 LEU A O 1
ATOM 626 N N . LYS A 1 82 ? -10.772 3.585 6.347 1.00 57.03 82 LYS A N 1
ATOM 627 C CA . LYS A 1 82 ? -10.252 2.303 5.848 1.00 57.03 82 LYS A CA 1
ATOM 628 C C . LYS A 1 82 ? -9.612 2.533 4.482 1.00 57.03 82 LYS A C 1
ATOM 630 O O . LYS A 1 82 ? -10.228 3.156 3.623 1.00 57.03 82 LYS A O 1
ATOM 635 N N . LEU A 1 83 ? -8.403 2.032 4.261 1.00 58.25 83 LEU A N 1
ATOM 636 C CA . LEU A 1 83 ? -7.743 2.088 2.958 1.00 58.25 83 LEU A CA 1
ATOM 637 C C . LEU A 1 83 ? -7.932 0.739 2.267 1.00 58.25 83 LEU A C 1
ATOM 639 O O . LEU A 1 83 ? -7.424 -0.281 2.728 1.00 58.25 83 LEU A O 1
ATOM 643 N N . ILE A 1 84 ? -8.696 0.735 1.177 1.00 57.00 84 ILE A N 1
ATOM 644 C CA . ILE A 1 84 ? -8.842 -0.423 0.294 1.00 57.00 84 ILE A CA 1
ATOM 645 C C . ILE A 1 84 ? -8.166 -0.029 -1.001 1.00 57.00 84 ILE A C 1
ATOM 647 O O . ILE A 1 84 ? -8.552 0.953 -1.619 1.00 57.00 84 ILE A O 1
ATOM 651 N N . LYS A 1 85 ? -7.145 -0.751 -1.441 1.00 54.66 85 LYS A N 1
ATOM 652 C CA . LYS A 1 85 ? -6.577 -0.464 -2.753 1.00 54.66 85 LYS A CA 1
ATOM 653 C C . LYS A 1 85 ? -7.613 -0.644 -3.873 1.00 54.66 85 LYS A C 1
ATOM 655 O O . LYS A 1 85 ? -8.352 -1.624 -3.909 1.00 54.66 85 LYS A O 1
ATOM 660 N N . ALA A 1 86 ? -7.527 0.253 -4.856 1.00 48.16 86 ALA A N 1
ATOM 661 C CA . ALA A 1 86 ? -8.039 0.039 -6.197 1.00 48.16 86 ALA A CA 1
ATOM 662 C C . ALA A 1 86 ? -6.997 -0.656 -7.099 1.00 48.16 86 ALA A C 1
ATOM 664 O O . ALA A 1 86 ? -5.838 -0.239 -7.201 1.00 48.16 86 ALA A O 1
ATOM 665 N N . VAL A 1 87 ? -7.451 -1.770 -7.680 1.00 43.81 87 VAL A N 1
ATOM 666 C CA . VAL A 1 87 ? -7.033 -2.470 -8.910 1.00 43.81 87 VAL A CA 1
ATOM 667 C C . VAL A 1 87 ? -5.661 -2.070 -9.481 1.00 43.81 87 VAL A C 1
ATOM 669 O O . VAL A 1 87 ? -5.443 -0.933 -9.889 1.00 43.81 87 VAL A O 1
ATOM 672 N N . ASN A 1 88 ? -4.725 -3.023 -9.556 1.00 43.19 88 ASN A N 1
ATOM 673 C CA . ASN A 1 88 ? -3.607 -2.902 -10.497 1.00 43.19 88 ASN A CA 1
ATOM 674 C C . ASN A 1 88 ? -4.162 -3.125 -11.911 1.00 43.19 88 ASN A C 1
ATOM 676 O O . ASN A 1 88 ? -4.684 -4.198 -12.188 1.00 43.19 88 ASN A O 1
ATOM 680 N N . THR A 1 89 ? -4.056 -2.132 -12.788 1.00 41.25 89 THR A N 1
ATOM 681 C CA . THR A 1 89 ? -4.218 -2.317 -14.235 1.00 41.25 89 THR A CA 1
ATOM 682 C C . THR A 1 89 ? -2.840 -2.484 -14.857 1.00 41.25 89 THR A C 1
ATOM 684 O O . THR A 1 89 ? -2.266 -1.491 -15.292 1.00 41.25 89 THR A O 1
ATOM 687 N N . TYR A 1 90 ? -2.314 -3.708 -14.854 1.00 47.69 90 TYR A N 1
ATOM 688 C CA . TYR A 1 90 ? -1.325 -4.191 -15.822 1.00 47.69 90 TYR A CA 1
ATOM 689 C C . TYR A 1 90 ? -1.549 -5.684 -16.027 1.00 47.69 90 TYR A C 1
ATOM 691 O O . TYR A 1 90 ? -1.643 -6.387 -14.995 1.00 47.69 90 TYR A O 1
#